Protein AF-A0A7K3RRC3-F1 (afdb_monomer)

Foldseek 3Di:
DDADEAEDEDQDDPDDPPRLVVVVVVQCVQVPDPDPHTHYHYDYDPRGDPSNVVSVVVVVD

Sequence (61 aa):
MSDVSCVITGGGDGEGPGGADALRASVESVLGQSMRGSEALVVLASAADPAVRTTARTLAA

Solvent-accessible surface area (backbone atoms only — not comparable to full-atom values): 3774 Å²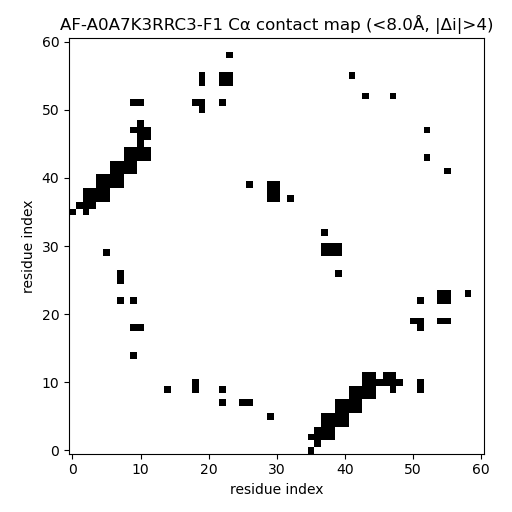 total; per-residue (Å²): 136,73,68,43,80,44,80,46,75,45,44,51,99,81,66,59,94,58,55,40,59,53,49,50,53,50,48,50,54,55,64,66,43,95,60,72,56,57,45,76,46,80,50,67,39,94,78,31,51,70,63,38,55,50,45,55,53,62,76,74,106

pLDDT: mean 87.93, std 8.36, range [61.44, 96.44]

Organism: NCBI:txid66428

Radius of gyration: 12.06 Å; Cα contacts (8 Å, |Δi|>4): 76; chains: 1; bounding box: 31×20×30 Å

Mean predicted aligned error: 4.26 Å

Secondary structure (DSSP, 8-state):
---EEEEEEE--TT--TTHHHHHHHHHHHHHTSS-TTEEEEEEE-TT--HHHHHHHHHHT-

Structure (mmCIF, N/CA/C/O backbone):
data_AF-A0A7K3RRC3-F1
#
_entry.id   AF-A0A7K3RRC3-F1
#
loop_
_atom_site.group_PDB
_atom_site.id
_atom_site.type_symbol
_atom_site.label_atom_id
_atom_site.label_alt_id
_atom_site.label_comp_id
_atom_site.label_asym_id
_atom_site.label_entity_id
_atom_site.label_seq_id
_atom_site.pdbx_PDB_ins_code
_atom_site.Cartn_x
_atom_site.Cartn_y
_atom_site.Cartn_z
_atom_site.occupancy
_atom_site.B_iso_or_equiv
_atom_site.auth_seq_id
_atom_site.auth_comp_id
_atom_site.auth_asym_id
_atom_site.auth_atom_id
_atom_site.pdbx_PDB_model_num
ATOM 1 N N . MET A 1 1 ? -21.915 6.222 12.892 1.00 61.44 1 MET A N 1
ATOM 2 C CA . MET A 1 1 ? -20.617 6.673 12.353 1.00 61.44 1 MET A CA 1
ATOM 3 C C . MET A 1 1 ? -20.123 5.512 11.516 1.00 61.44 1 MET A C 1
ATOM 5 O O . MET A 1 1 ? -20.117 4.415 12.055 1.00 61.44 1 MET A O 1
ATOM 9 N N . SER A 1 2 ? -19.919 5.706 10.216 1.00 75.69 2 SER A N 1
ATOM 10 C CA . SER A 1 2 ? -19.636 4.601 9.291 1.00 75.69 2 SER A CA 1
ATOM 11 C C . SER A 1 2 ? -18.140 4.333 9.231 1.00 75.69 2 SER A C 1
ATOM 13 O O . SER A 1 2 ? -17.369 5.289 9.144 1.00 75.69 2 SER A O 1
ATOM 15 N N . ASP A 1 3 ? -17.757 3.060 9.246 1.00 86.25 3 ASP A N 1
ATOM 16 C CA . ASP A 1 3 ? -16.396 2.642 8.925 1.00 86.25 3 ASP A CA 1
ATOM 17 C C . ASP A 1 3 ? -16.079 2.986 7.460 1.00 86.25 3 ASP A C 1
ATOM 19 O O . ASP A 1 3 ? -16.965 2.976 6.595 1.00 86.25 3 ASP A O 1
ATOM 23 N N . VAL A 1 4 ? -14.824 3.336 7.184 1.00 85.19 4 VAL A N 1
ATOM 24 C CA . VAL A 1 4 ? -14.355 3.750 5.857 1.00 85.19 4 VAL A CA 1
ATOM 25 C C . VAL A 1 4 ? -13.236 2.823 5.417 1.00 85.19 4 VAL A C 1
ATOM 27 O O . VAL A 1 4 ? -12.239 2.671 6.116 1.00 85.19 4 VAL A O 1
ATOM 30 N N . SER A 1 5 ? -13.389 2.245 4.228 1.00 89.88 5 SER A N 1
ATOM 31 C CA . SER A 1 5 ? -12.354 1.437 3.591 1.00 89.88 5 SER A CA 1
ATOM 32 C C . SER A 1 5 ? -11.748 2.209 2.423 1.00 89.88 5 SER A C 1
ATOM 34 O O . SER A 1 5 ? -12.443 2.573 1.470 1.00 89.88 5 SER A O 1
ATOM 36 N N . CYS A 1 6 ? -10.453 2.495 2.510 1.00 91.56 6 CYS A N 1
ATOM 37 C CA . CYS A 1 6 ? -9.690 3.174 1.473 1.00 91.56 6 CYS A CA 1
ATOM 38 C C . CYS A 1 6 ? -8.901 2.149 0.659 1.00 91.56 6 CYS A C 1
ATOM 40 O O . CYS A 1 6 ? -8.017 1.473 1.182 1.00 91.56 6 CYS A O 1
ATOM 42 N N . VAL A 1 7 ? -9.187 2.067 -0.641 1.00 94.12 7 VAL A N 1
ATOM 43 C CA . VAL A 1 7 ? -8.427 1.223 -1.569 1.00 94.12 7 VAL A CA 1
ATOM 44 C C . VAL A 1 7 ? -7.244 2.015 -2.115 1.00 94.12 7 VAL A C 1
ATOM 46 O O . VAL A 1 7 ? -7.425 3.054 -2.748 1.00 94.12 7 VAL A O 1
ATOM 49 N N . ILE A 1 8 ? -6.037 1.507 -1.886 1.00 93.25 8 ILE A N 1
ATOM 50 C CA . ILE A 1 8 ? -4.782 2.058 -2.394 1.00 93.25 8 ILE A CA 1
ATOM 51 C C . ILE A 1 8 ? -4.252 1.099 -3.457 1.00 93.25 8 ILE A C 1
ATOM 53 O O . ILE A 1 8 ? -3.945 -0.060 -3.172 1.00 93.25 8 ILE A O 1
ATOM 57 N N . THR A 1 9 ? -4.143 1.576 -4.693 1.00 89.94 9 THR A N 1
ATOM 58 C CA . THR A 1 9 ? -3.620 0.793 -5.818 1.00 89.94 9 THR A CA 1
ATOM 59 C C . THR A 1 9 ? -2.188 1.194 -6.141 1.00 89.94 9 THR A C 1
ATOM 61 O O . THR A 1 9 ? -1.894 2.387 -6.159 1.00 89.94 9 THR A O 1
ATOM 64 N N . GLY A 1 10 ? -1.321 0.228 -6.448 1.00 85.44 10 GLY A N 1
ATOM 65 C CA . GLY A 1 10 ? 0.069 0.499 -6.829 1.00 85.44 10 GLY A CA 1
ATOM 66 C C . GLY A 1 10 ? 0.670 -0.547 -7.769 1.00 85.44 10 GLY A C 1
ATOM 67 O O . GLY A 1 10 ? 0.098 -1.617 -7.997 1.00 85.44 10 GLY A O 1
ATOM 68 N N . GLY A 1 11 ? 1.845 -0.238 -8.305 1.00 79.94 11 GLY A N 1
ATOM 69 C CA . GLY A 1 11 ? 2.636 -1.067 -9.210 1.00 79.94 11 GLY A CA 1
ATOM 70 C C . GLY A 1 11 ? 2.149 -1.105 -10.659 1.00 79.94 11 GLY A C 1
ATOM 71 O O . GLY A 1 11 ? 2.457 -2.068 -11.358 1.00 79.94 11 GLY A O 1
ATOM 72 N N . GLY A 1 12 ? 1.351 -0.124 -11.093 1.00 78.94 12 GLY A N 1
ATOM 73 C CA . GLY A 1 12 ? 0.831 -0.049 -12.463 1.00 78.94 12 GLY A CA 1
ATOM 74 C C . GLY A 1 12 ? 1.864 0.422 -13.494 1.00 78.94 12 GLY A C 1
ATOM 75 O O . GLY A 1 12 ? 2.888 1.012 -13.145 1.00 78.94 12 GLY A O 1
ATOM 76 N N . ASP A 1 13 ? 1.567 0.200 -14.778 1.00 67.75 13 ASP A N 1
ATOM 77 C CA . ASP A 1 13 ? 2.370 0.708 -15.896 1.00 67.75 13 ASP A CA 1
ATOM 78 C C . ASP A 1 13 ? 2.368 2.246 -15.874 1.00 67.75 13 ASP A C 1
ATOM 80 O O . ASP A 1 13 ? 1.376 2.890 -16.216 1.00 67.75 13 ASP A O 1
ATOM 84 N N . GLY A 1 14 ? 3.470 2.839 -15.411 1.00 70.31 14 GLY A N 1
ATOM 85 C CA . GLY A 1 14 ? 3.603 4.286 -15.203 1.00 70.31 14 GLY A CA 1
ATOM 86 C C . GLY A 1 14 ? 3.945 4.697 -13.770 1.00 70.31 14 GLY A C 1
ATOM 87 O O . GLY A 1 14 ? 4.105 5.889 -13.513 1.00 70.31 14 GLY A O 1
ATOM 88 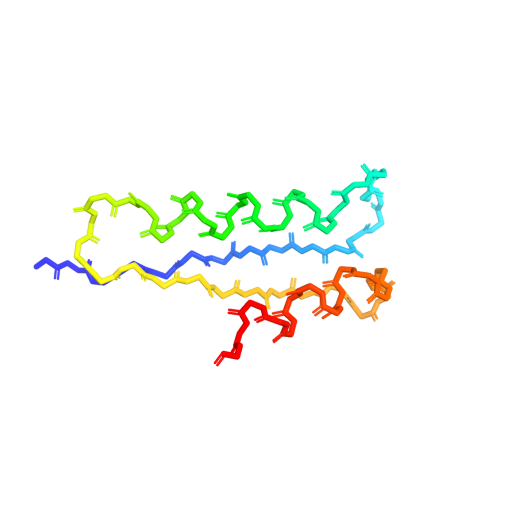N N . GLU A 1 15 ? 4.087 3.745 -12.843 1.00 70.56 15 GLU A N 1
ATOM 89 C CA . GLU A 1 15 ? 4.588 4.047 -11.504 1.00 70.56 15 GLU A CA 1
ATOM 90 C C . GLU A 1 15 ? 6.036 4.552 -11.583 1.00 70.56 15 GLU A C 1
ATOM 92 O O . GLU A 1 15 ? 6.949 3.855 -12.029 1.00 70.56 15 GLU A O 1
ATOM 97 N N . GLY A 1 16 ? 6.225 5.817 -11.205 1.00 70.50 16 GLY A N 1
ATOM 98 C CA . GLY A 1 16 ? 7.536 6.452 -11.167 1.00 70.50 16 GLY A CA 1
ATOM 99 C C . GLY A 1 16 ? 8.428 5.888 -10.054 1.00 70.50 16 GLY A C 1
ATOM 100 O O . GLY A 1 16 ? 7.978 5.110 -9.206 1.00 70.50 16 GLY A O 1
ATOM 101 N N . PRO A 1 17 ? 9.709 6.291 -10.013 1.00 73.31 17 PRO A N 1
ATOM 102 C CA . PRO A 1 17 ? 10.599 5.905 -8.924 1.00 73.31 17 PRO A CA 1
ATOM 103 C C . PRO A 1 17 ? 10.021 6.346 -7.568 1.00 73.31 17 PRO A C 1
ATOM 105 O O . PRO A 1 17 ? 9.489 7.448 -7.445 1.00 73.31 17 PRO A O 1
ATOM 108 N N . GLY A 1 18 ? 10.145 5.489 -6.549 1.00 85.31 18 GLY A N 1
ATOM 109 C CA . GLY A 1 18 ? 9.694 5.787 -5.181 1.00 85.31 18 GLY A CA 1
ATOM 110 C C . GLY A 1 18 ? 8.316 5.236 -4.792 1.00 85.31 18 GLY A C 1
ATOM 111 O O . GLY A 1 18 ? 7.797 5.608 -3.742 1.00 85.31 18 GLY A O 1
ATOM 112 N N . GLY A 1 19 ? 7.727 4.325 -5.577 1.00 90.62 19 GLY A N 1
ATOM 113 C CA . GLY A 1 19 ? 6.414 3.726 -5.278 1.00 90.62 19 GLY A CA 1
ATOM 114 C C . GLY A 1 19 ? 6.286 3.117 -3.870 1.00 90.62 19 GLY A C 1
ATOM 115 O O . GLY A 1 19 ? 5.227 3.198 -3.256 1.00 90.62 19 GLY A O 1
ATOM 116 N N . ALA A 1 20 ? 7.369 2.571 -3.305 1.00 92.69 20 ALA A N 1
ATOM 117 C CA . ALA A 1 20 ? 7.367 2.012 -1.949 1.00 92.69 20 ALA A CA 1
ATOM 118 C C . ALA A 1 20 ? 7.191 3.086 -0.857 1.00 92.69 20 ALA A C 1
ATOM 120 O O . ALA A 1 20 ? 6.413 2.895 0.080 1.00 92.69 20 ALA A O 1
ATOM 121 N N . ASP A 1 21 ? 7.872 4.224 -0.992 1.00 93.62 21 ASP A N 1
ATOM 122 C CA . ASP A 1 21 ? 7.752 5.339 -0.049 1.00 93.62 21 ASP A CA 1
ATOM 123 C C . ASP A 1 21 ? 6.392 6.025 -0.197 1.00 93.62 21 ASP A C 1
ATOM 125 O O . ASP A 1 21 ? 5.732 6.321 0.799 1.00 93.62 21 ASP A O 1
ATOM 129 N N . ALA A 1 22 ? 5.923 6.189 -1.439 1.00 92.81 22 ALA A N 1
ATOM 130 C CA . ALA A 1 22 ? 4.589 6.705 -1.728 1.00 92.81 22 ALA A CA 1
ATOM 131 C C . ALA A 1 22 ? 3.486 5.813 -1.130 1.00 92.81 22 ALA A C 1
ATOM 133 O O . ALA A 1 22 ? 2.528 6.325 -0.545 1.00 92.81 22 ALA A O 1
ATOM 134 N N . LEU A 1 23 ? 3.634 4.486 -1.217 1.00 94.12 23 LEU A N 1
ATOM 135 C CA . LEU A 1 23 ? 2.714 3.533 -0.597 1.00 94.12 23 LEU A CA 1
ATOM 136 C C . LEU A 1 23 ? 2.685 3.693 0.927 1.00 94.12 23 LEU A C 1
ATOM 138 O O . LEU A 1 23 ? 1.603 3.777 1.508 1.00 94.12 23 LEU A O 1
ATOM 142 N N . ARG A 1 24 ? 3.856 3.769 1.571 1.00 95.06 24 ARG A N 1
ATOM 143 C CA . ARG A 1 24 ? 3.953 3.950 3.027 1.00 95.06 24 ARG A CA 1
ATOM 144 C C . ARG A 1 24 ? 3.293 5.258 3.466 1.00 95.06 24 ARG A C 1
ATOM 146 O O . ARG A 1 24 ? 2.429 5.228 4.337 1.00 95.06 24 ARG A O 1
ATOM 153 N N . ALA A 1 25 ? 3.614 6.366 2.801 1.00 95.19 25 ALA A N 1
ATOM 154 C CA . ALA A 1 25 ? 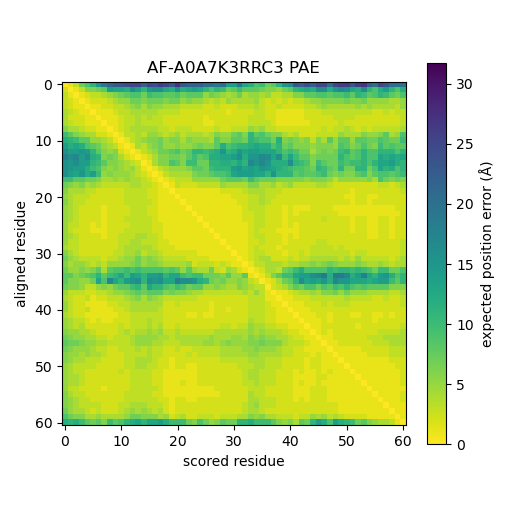3.017 7.667 3.092 1.00 95.19 25 ALA A CA 1
ATOM 155 C C . ALA A 1 25 ? 1.489 7.671 2.898 1.00 95.19 25 ALA A C 1
ATOM 157 O O . ALA A 1 25 ? 0.762 8.269 3.691 1.00 95.19 25 ALA A O 1
ATOM 158 N N . SER A 1 26 ? 0.985 6.978 1.872 1.00 94.00 26 SER A N 1
ATOM 159 C CA . SER A 1 26 ? -0.456 6.884 1.603 1.00 94.00 26 SER A CA 1
ATOM 160 C C . SER A 1 26 ? -1.194 6.109 2.697 1.00 94.00 26 SER A C 1
ATOM 162 O O . SER A 1 26 ? -2.225 6.569 3.187 1.00 94.00 26 SER A O 1
ATOM 164 N N . VAL A 1 27 ? -0.654 4.961 3.118 1.00 94.69 27 VAL A N 1
ATOM 165 C CA . VAL A 1 27 ? -1.230 4.154 4.207 1.00 94.69 27 VAL A CA 1
ATOM 166 C C . VAL A 1 27 ? -1.205 4.926 5.527 1.00 94.69 27 VAL A C 1
ATOM 168 O O . VAL A 1 27 ? -2.231 5.014 6.199 1.00 94.69 27 VAL A O 1
ATOM 171 N N . GLU A 1 28 ? -0.076 5.549 5.873 1.00 94.44 28 GLU A N 1
ATOM 172 C CA . GLU A 1 28 ? 0.039 6.382 7.078 1.00 94.44 28 GLU A CA 1
ATOM 173 C C . GLU A 1 28 ? -0.961 7.545 7.066 1.00 94.44 28 GLU A C 1
ATOM 175 O O . GLU A 1 28 ? -1.593 7.830 8.083 1.00 94.44 28 GLU A O 1
ATOM 180 N N . SER A 1 29 ? -1.175 8.179 5.909 1.00 93.19 29 SER A N 1
ATOM 181 C CA . SER A 1 29 ? -2.148 9.263 5.763 1.00 93.19 29 SER A CA 1
ATOM 182 C C . SER A 1 29 ? -3.589 8.805 6.011 1.00 93.19 29 SER A C 1
ATOM 184 O O . SER A 1 29 ? -4.338 9.510 6.688 1.00 93.19 29 SER A O 1
ATOM 186 N N . V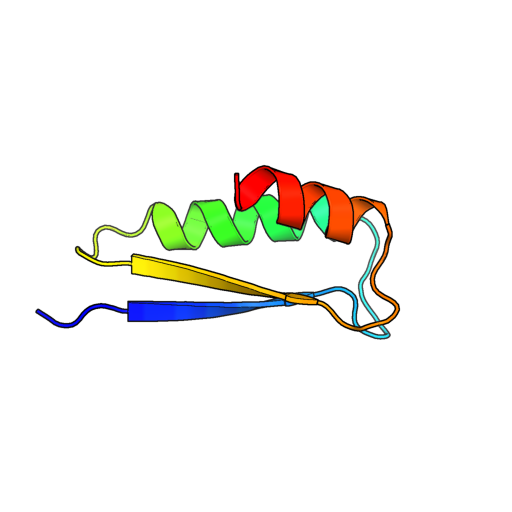AL A 1 30 ? -3.978 7.630 5.501 1.00 92.31 30 VAL A N 1
ATOM 187 C CA . VAL A 1 30 ? -5.322 7.052 5.695 1.00 92.31 30 VAL A CA 1
ATOM 188 C C . VAL A 1 30 ? -5.559 6.669 7.154 1.00 92.31 30 VAL A C 1
ATOM 190 O O . VAL A 1 30 ? -6.616 6.975 7.713 1.00 92.31 30 VAL A O 1
ATOM 193 N N . LEU A 1 31 ? -4.581 6.014 7.780 1.00 91.06 31 LEU A N 1
ATOM 194 C CA . LEU A 1 31 ? -4.685 5.568 9.170 1.00 91.06 31 LEU A CA 1
ATOM 195 C C . LEU A 1 31 ? -4.576 6.733 10.166 1.00 91.06 31 LEU A C 1
ATOM 197 O O . LEU A 1 31 ? -5.121 6.655 11.263 1.00 91.06 31 LEU A O 1
ATOM 201 N N . GLY A 1 32 ? -3.916 7.828 9.780 1.00 90.50 32 GLY A N 1
ATOM 202 C CA . GLY A 1 32 ? -3.807 9.052 10.575 1.00 90.50 32 GLY A CA 1
ATOM 203 C C . GLY A 1 32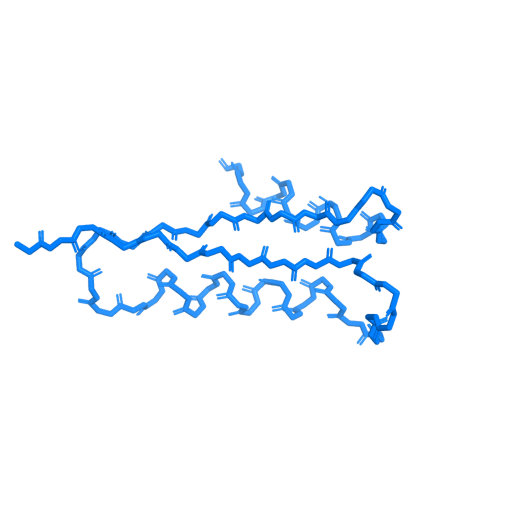 ? -5.043 9.959 10.538 1.00 90.50 32 GLY A C 1
ATOM 204 O O . GLY A 1 32 ? -5.076 10.967 11.247 1.00 90.50 32 GLY A O 1
ATOM 205 N N . GLN A 1 33 ? -6.066 9.643 9.735 1.00 87.31 33 GLN A N 1
ATOM 206 C CA . GLN A 1 33 ? -7.298 10.432 9.704 1.00 87.31 33 GLN A CA 1
ATOM 207 C C . GLN A 1 33 ? -8.040 10.348 11.043 1.00 87.31 33 GLN A C 1
ATOM 209 O O . GLN A 1 33 ? -8.151 9.290 11.652 1.00 87.31 33 GLN A O 1
ATOM 214 N N . SER A 1 34 ? -8.645 11.454 11.486 1.00 80.94 34 SER A N 1
ATOM 215 C CA . SER A 1 34 ? -9.409 11.506 12.749 1.00 80.94 34 SER A CA 1
ATOM 216 C C . SER A 1 34 ? -10.764 10.770 12.708 1.00 80.94 34 SER A C 1
ATOM 218 O O . SER A 1 34 ? -11.578 10.899 13.624 1.00 80.94 34 SER A O 1
ATOM 220 N N . MET A 1 35 ? -11.023 10.007 11.647 1.00 77.75 35 MET A N 1
ATOM 221 C CA . MET A 1 35 ? -12.213 9.177 11.476 1.00 77.75 35 MET A CA 1
ATOM 222 C C . MET A 1 35 ? -12.055 7.894 12.306 1.00 77.75 35 MET A C 1
ATOM 224 O O . MET A 1 35 ? -11.053 7.193 12.199 1.00 77.75 35 MET A O 1
ATOM 228 N N . ARG A 1 36 ? -13.046 7.557 13.139 1.00 72.69 36 ARG A N 1
ATOM 229 C CA . ARG A 1 36 ? -13.082 6.254 13.827 1.00 72.69 36 ARG A CA 1
ATOM 230 C C . ARG A 1 36 ? -13.457 5.174 12.803 1.00 72.69 36 ARG A C 1
ATOM 232 O O . ARG A 1 36 ? -14.480 5.335 12.149 1.00 72.69 36 ARG A O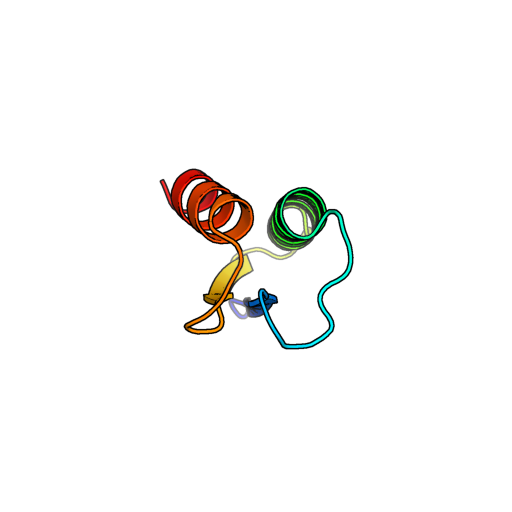 1
ATOM 239 N N . GLY A 1 37 ? -12.651 4.113 12.694 1.00 82.50 37 GLY A N 1
ATOM 240 C CA . GLY A 1 37 ? -12.927 2.973 11.804 1.00 82.50 37 GLY A CA 1
ATOM 241 C C . GLY A 1 37 ? -12.379 3.115 10.378 1.00 82.50 37 GLY A C 1
ATOM 242 O O . GLY A 1 37 ? -13.076 2.785 9.426 1.00 82.50 37 GLY A O 1
ATOM 243 N N . SER A 1 38 ? -11.166 3.658 10.215 1.00 87.44 38 SER A N 1
ATOM 244 C CA . SER A 1 38 ? -10.478 3.740 8.915 1.00 87.44 38 SER A CA 1
ATOM 245 C C . SER A 1 38 ? -9.640 2.481 8.659 1.00 87.44 38 SER A C 1
ATOM 247 O O . SER A 1 38 ? -8.842 2.093 9.513 1.00 87.44 38 SER A O 1
ATOM 249 N N . GLU A 1 39 ? -9.798 1.871 7.486 1.00 91.50 39 GLU A N 1
ATOM 250 C CA . GLU A 1 39 ? -9.002 0.739 6.998 1.00 91.50 39 GLU A CA 1
ATOM 251 C C . GLU A 1 39 ? -8.346 1.086 5.652 1.00 91.50 39 GLU A C 1
ATOM 253 O O . GLU A 1 39 ? -8.954 1.744 4.805 1.00 91.50 39 GLU A O 1
ATOM 258 N N . ALA A 1 40 ? -7.118 0.607 5.430 1.00 93.62 40 ALA A N 1
ATOM 259 C CA . ALA A 1 40 ? -6.413 0.718 4.155 1.00 93.62 40 ALA A CA 1
ATOM 260 C C . ALA A 1 40 ? -6.241 -0.663 3.497 1.00 93.62 40 ALA A C 1
ATOM 262 O O . ALA A 1 40 ? -5.547 -1.529 4.025 1.00 93.62 40 ALA A O 1
ATOM 263 N N . LEU A 1 41 ? -6.824 -0.849 2.311 1.00 94.31 41 LEU A N 1
ATOM 264 C CA . LEU A 1 41 ? -6.679 -2.047 1.481 1.00 94.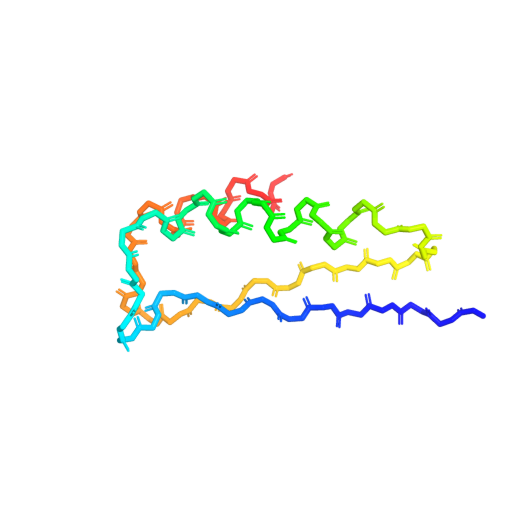31 41 LEU A CA 1
ATOM 265 C C . LEU A 1 41 ? -5.688 -1.774 0.348 1.00 94.31 41 LEU A C 1
ATOM 267 O O . LEU A 1 41 ? -5.959 -0.953 -0.528 1.00 94.31 41 LEU A O 1
ATOM 271 N N . VAL A 1 42 ? -4.558 -2.481 0.329 1.00 94.75 42 VAL A N 1
ATOM 272 C CA . VAL A 1 42 ? -3.540 -2.329 -0.723 1.00 94.75 42 VAL A CA 1
ATOM 273 C C . VAL A 1 42 ? -3.737 -3.382 -1.812 1.00 94.75 42 VAL A C 1
ATOM 275 O O . VAL A 1 42 ? -3.592 -4.579 -1.566 1.00 94.75 42 VAL A O 1
ATOM 278 N N . VAL A 1 43 ? -4.018 -2.936 -3.037 1.00 94.19 43 VAL A N 1
ATOM 279 C CA . VAL A 1 43 ? -4.190 -3.796 -4.216 1.00 94.19 43 VAL A CA 1
ATOM 280 C C . VAL A 1 43 ? -3.073 -3.513 -5.210 1.00 94.19 43 VAL A C 1
ATOM 282 O O . VAL A 1 43 ? -3.012 -2.449 -5.823 1.00 94.19 43 VAL A O 1
ATOM 285 N N . LEU A 1 44 ? -2.170 -4.475 -5.374 1.00 92.81 44 LEU A N 1
ATOM 286 C CA . LEU A 1 44 ? -1.020 -4.330 -6.260 1.00 92.81 44 LEU A CA 1
ATOM 287 C C . LEU A 1 44 ? -1.278 -4.971 -7.619 1.00 92.81 44 LEU A C 1
ATOM 289 O O . LEU A 1 44 ? -1.839 -6.067 -7.703 1.00 92.81 44 LEU A O 1
ATOM 293 N N . ALA A 1 45 ? -0.797 -4.324 -8.678 1.00 90.62 45 ALA A N 1
ATOM 294 C CA . ALA A 1 45 ? -0.732 -4.944 -9.991 1.00 90.62 45 ALA A CA 1
ATOM 295 C C . ALA A 1 45 ? 0.124 -6.220 -9.943 1.00 90.62 45 ALA A C 1
ATOM 297 O O . ALA A 1 45 ? 1.095 -6.327 -9.186 1.00 90.62 45 ALA A O 1
ATOM 298 N N . SER A 1 46 ? -0.202 -7.193 -10.799 1.00 89.50 46 SER A N 1
ATOM 299 C CA . SER A 1 46 ? 0.517 -8.473 -10.832 1.00 89.50 46 SER A CA 1
ATOM 300 C C . SER A 1 46 ? 2.022 -8.288 -11.057 1.00 89.50 46 SER A C 1
ATOM 302 O O . SER A 1 46 ? 2.816 -8.964 -10.404 1.00 89.50 46 SER A O 1
ATOM 304 N N . ALA A 1 47 ? 2.410 -7.318 -11.891 1.00 89.06 47 ALA A N 1
ATOM 305 C CA . ALA A 1 47 ? 3.794 -6.993 -12.227 1.00 89.06 47 ALA A CA 1
ATOM 306 C C . ALA A 1 47 ? 4.437 -5.919 -11.325 1.00 89.06 47 ALA A C 1
ATOM 308 O O . ALA A 1 47 ? 5.529 -5.463 -11.643 1.00 89.06 47 ALA A O 1
ATOM 309 N N . ALA A 1 48 ? 3.810 -5.549 -10.198 1.00 89.88 48 ALA A N 1
ATOM 310 C CA . ALA A 1 48 ? 4.325 -4.521 -9.291 1.00 89.88 48 ALA A CA 1
ATOM 311 C C . ALA A 1 48 ? 5.805 -4.724 -8.924 1.00 89.88 48 ALA A C 1
ATOM 313 O O . ALA A 1 48 ? 6.303 -5.854 -8.866 1.00 89.88 48 ALA A O 1
ATOM 314 N N . ASP A 1 49 ? 6.511 -3.642 -8.616 1.00 91.06 49 ASP A N 1
ATOM 315 C CA . ASP A 1 49 ? 7.913 -3.731 -8.222 1.00 91.06 49 ASP A CA 1
ATOM 316 C C . ASP A 1 49 ? 8.086 -4.593 -6.939 1.00 91.06 49 ASP A C 1
ATOM 318 O O . ASP A 1 49 ? 7.258 -4.525 -6.016 1.00 91.06 49 ASP A O 1
ATOM 322 N N . PRO A 1 50 ? 9.124 -5.451 -6.846 1.00 92.19 50 PRO A N 1
ATOM 323 C CA . PRO A 1 50 ? 9.388 -6.253 -5.650 1.00 92.19 50 PRO A CA 1
ATOM 324 C C . PRO A 1 50 ? 9.506 -5.449 -4.345 1.00 92.19 50 PRO A C 1
ATOM 326 O O . PRO A 1 50 ? 9.058 -5.930 -3.299 1.00 92.19 50 PRO A O 1
ATOM 329 N N . ALA A 1 51 ? 10.057 -4.235 -4.377 1.00 92.50 51 ALA A N 1
ATOM 330 C CA . ALA A 1 51 ? 10.160 -3.357 -3.214 1.00 92.50 51 ALA A CA 1
ATOM 331 C C . ALA A 1 51 ? 8.781 -2.850 -2.761 1.00 92.50 51 ALA A C 1
ATOM 333 O O . ALA A 1 51 ? 8.504 -2.806 -1.558 1.00 92.50 51 ALA A O 1
ATOM 334 N N . VAL A 1 52 ? 7.881 -2.556 -3.708 1.00 93.62 52 VAL A N 1
ATOM 335 C CA . VAL A 1 52 ? 6.484 -2.183 -3.421 1.00 93.62 52 VAL A CA 1
ATOM 336 C C . VAL A 1 52 ? 5.740 -3.362 -2.794 1.00 93.62 52 VAL A C 1
ATOM 338 O O . VAL A 1 52 ? 5.112 -3.199 -1.748 1.00 93.62 52 VAL A O 1
ATOM 341 N N . ARG A 1 53 ? 5.87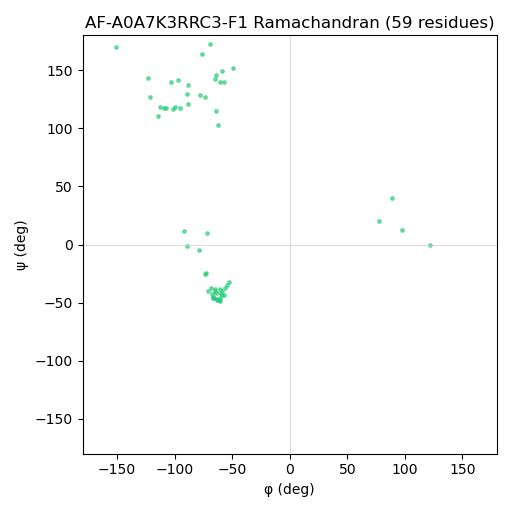9 -4.581 -3.345 1.00 94.19 53 ARG A N 1
ATOM 342 C CA . ARG A 1 53 ? 5.305 -5.795 -2.724 1.00 94.19 53 ARG A CA 1
ATOM 343 C C . ARG A 1 53 ? 5.833 -6.037 -1.316 1.00 94.19 53 ARG A C 1
ATOM 345 O O . ARG A 1 53 ? 5.059 -6.410 -0.438 1.00 94.19 53 ARG A O 1
ATOM 352 N N . THR A 1 54 ? 7.136 -5.868 -1.108 1.00 95.56 54 THR A N 1
ATOM 353 C CA . THR A 1 54 ? 7.763 -6.066 0.205 1.00 95.56 54 THR A CA 1
ATOM 354 C C . THR A 1 54 ? 7.208 -5.065 1.209 1.00 95.56 54 THR A C 1
ATOM 356 O O . THR A 1 54 ? 6.753 -5.462 2.276 1.00 95.56 54 THR A O 1
ATOM 359 N N . THR A 1 55 ? 7.140 -3.789 0.828 1.00 95.62 55 THR A N 1
ATOM 360 C CA . THR A 1 55 ? 6.579 -2.728 1.671 1.00 95.62 55 THR A CA 1
ATOM 361 C C . THR A 1 55 ? 5.116 -2.983 2.014 1.00 95.62 55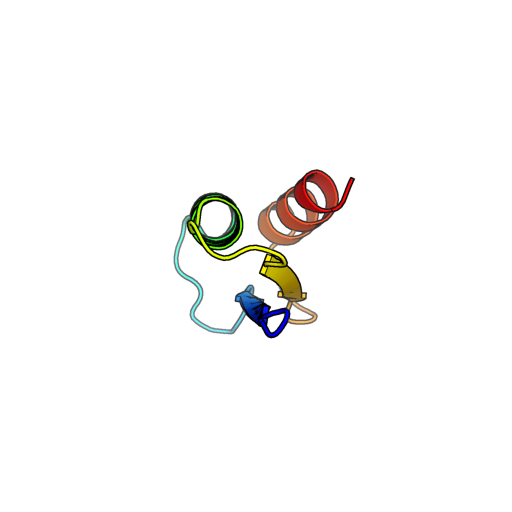 THR A C 1
ATOM 363 O O . THR A 1 55 ? 4.758 -2.917 3.186 1.00 95.62 55 THR A O 1
ATOM 366 N N . ALA A 1 56 ? 4.286 -3.352 1.032 1.00 95.06 56 ALA A N 1
ATOM 367 C CA . ALA A 1 56 ? 2.884 -3.696 1.266 1.00 95.06 56 ALA A CA 1
ATOM 368 C C . ALA A 1 56 ? 2.731 -4.843 2.278 1.00 95.06 56 ALA A C 1
ATOM 370 O O . ALA A 1 56 ? 1.908 -4.761 3.184 1.00 95.06 56 ALA A O 1
ATOM 371 N N . ARG A 1 57 ? 3.558 -5.891 2.166 1.00 94.94 57 ARG A N 1
ATOM 372 C CA . ARG A 1 57 ? 3.559 -7.013 3.119 1.00 94.94 57 ARG A CA 1
ATOM 373 C C . ARG A 1 57 ? 3.994 -6.589 4.516 1.00 94.94 57 ARG A C 1
ATOM 375 O O . ARG A 1 57 ? 3.410 -7.059 5.481 1.00 94.94 57 ARG A O 1
ATOM 382 N N . THR A 1 58 ? 4.998 -5.721 4.626 1.00 96.44 58 THR A N 1
ATOM 383 C CA . THR A 1 58 ? 5.451 -5.190 5.918 1.00 96.44 58 THR A CA 1
ATOM 384 C C . THR A 1 58 ? 4.378 -4.343 6.595 1.00 96.44 58 THR A C 1
ATOM 386 O O . THR A 1 58 ? 4.250 -4.416 7.807 1.00 96.44 58 THR A O 1
ATOM 389 N N . LEU A 1 59 ? 3.616 -3.551 5.836 1.00 93.56 59 LEU A N 1
ATOM 390 C CA . LEU A 1 59 ? 2.542 -2.707 6.377 1.00 93.56 59 LEU A CA 1
ATOM 391 C C . LEU A 1 59 ? 1.304 -3.506 6.806 1.00 93.56 59 LEU A C 1
ATOM 393 O O . LEU A 1 59 ? 0.536 -3.027 7.631 1.00 93.56 59 LEU A O 1
ATOM 397 N N . ALA A 1 60 ? 1.099 -4.693 6.233 1.00 89.94 60 ALA A N 1
ATOM 398 C CA . ALA A 1 60 ? -0.023 -5.576 6.550 1.00 89.94 60 ALA A CA 1
ATOM 399 C C . ALA A 1 60 ? 0.260 -6.562 7.706 1.00 89.94 60 ALA A C 1
ATOM 401 O O . ALA A 1 60 ? -0.611 -7.377 8.015 1.00 89.94 60 ALA A O 1
ATOM 402 N N . ALA A 1 61 ? 1.469 -6.539 8.280 1.00 76.38 61 ALA A N 1
ATOM 403 C CA . ALA A 1 61 ? 1.890 -7.383 9.403 1.00 76.38 61 ALA A CA 1
ATOM 404 C C . ALA A 1 61 ? 1.615 -6.698 10.747 1.00 76.38 61 ALA A C 1
ATOM 406 O O . ALA A 1 61 ? 1.203 -7.420 11.683 1.00 76.38 61 ALA A O 1
#

Nearest PDB structures (foldseek):
  6nf8-assembly1_C  TM=3.148E-01  e=6.965E+00  Bos taurus
  6ulw-assembly2_D  TM=3.363E-01  e=9.819E+00  Bacillus stratosphericus LAMA 585